Protein AF-A0ABD1P299-F1 (afdb_monomer_lite)

Foldseek 3Di:
DDDPDVPPPPALEWEDEACLLVLVVVLLVVVVVVVPDPDPDDDDRDPVNVCLQQVVDVNGHHHCVSGQKYWYWDDDPPDAIWIWIAGPVVRDIDIGGPPPPDCPPVNVCVSVPRD

Radius of gyration: 16.72 Å; chains: 1; bounding box: 38×25×59 Å

Structure (mmCIF, N/CA/C/O backbone):
data_AF-A0ABD1P299-F1
#
_entry.id   AF-A0ABD1P299-F1
#
loop_
_atom_site.group_PDB
_atom_site.id
_atom_site.type_symbol
_atom_site.label_atom_id
_atom_site.label_alt_id
_atom_site.label_comp_id
_atom_site.label_asym_id
_atom_site.label_entity_id
_atom_site.label_seq_id
_atom_site.pdbx_PDB_ins_code
_atom_site.Cartn_x
_atom_site.Cartn_y
_atom_site.Cartn_z
_atom_site.occupancy
_atom_site.B_iso_or_equiv
_atom_site.auth_seq_id
_atom_site.auth_comp_id
_atom_site.auth_asym_id
_atom_site.auth_atom_id
_atom_site.pdbx_PDB_model_num
ATOM 1 N N . MET A 1 1 ? -9.232 11.836 -31.087 1.00 39.44 1 MET A N 1
ATOM 2 C CA . MET A 1 1 ? -7.756 11.794 -31.160 1.00 39.44 1 MET A CA 1
ATOM 3 C C . MET A 1 1 ? -7.229 11.312 -29.812 1.00 39.44 1 MET A C 1
ATOM 5 O O . MET A 1 1 ? -7.010 12.120 -28.927 1.00 39.44 1 MET A O 1
ATOM 9 N N . ALA A 1 2 ? -7.115 10.000 -29.619 1.00 47.41 2 ALA A N 1
ATOM 10 C CA . ALA A 1 2 ? -6.472 9.396 -28.454 1.00 47.41 2 ALA A CA 1
ATOM 11 C C . ALA A 1 2 ? -6.130 7.955 -28.828 1.00 47.41 2 ALA A C 1
ATOM 13 O O . ALA A 1 2 ? -7.043 7.172 -29.034 1.00 47.41 2 ALA A O 1
ATOM 14 N N . LEU A 1 3 ? -4.843 7.664 -29.011 1.00 46.38 3 LEU A N 1
ATOM 15 C CA . LEU A 1 3 ? -4.216 6.335 -28.935 1.00 46.38 3 LEU A CA 1
ATOM 16 C C . LEU A 1 3 ? -2.708 6.550 -29.136 1.00 46.38 3 LEU A C 1
ATOM 18 O O . LEU A 1 3 ? -2.093 6.053 -30.071 1.00 46.38 3 LEU A O 1
ATOM 22 N N . LYS A 1 4 ? -2.105 7.400 -28.294 1.00 49.53 4 LYS A N 1
ATOM 23 C CA . LYS A 1 4 ? -0.659 7.658 -28.369 1.00 49.53 4 LYS A CA 1
ATOM 24 C C . LYS A 1 4 ? 0.157 6.525 -27.725 1.00 49.53 4 LYS A C 1
ATOM 26 O O . LYS A 1 4 ? 1.343 6.421 -27.997 1.00 49.53 4 LYS A O 1
ATOM 31 N N . PHE A 1 5 ? -0.487 5.654 -26.937 1.00 51.31 5 PHE A N 1
ATOM 32 C CA . PHE A 1 5 ? 0.137 4.523 -26.245 1.00 51.31 5 PHE A CA 1
ATOM 33 C C . PHE A 1 5 ? -0.880 3.371 -26.089 1.00 51.31 5 PHE A C 1
ATOM 35 O O . PHE A 1 5 ? -1.614 3.340 -25.109 1.00 51.31 5 PHE A O 1
ATOM 42 N N . PRO A 1 6 ? -0.980 2.425 -27.038 1.00 46.34 6 PRO A N 1
ATOM 43 C CA . PRO A 1 6 ? -1.897 1.279 -26.927 1.00 46.34 6 PRO A CA 1
ATOM 44 C C . PRO A 1 6 ? -1.509 0.301 -25.801 1.00 46.34 6 PRO A C 1
ATOM 46 O O . PRO A 1 6 ? -2.340 -0.481 -25.359 1.00 46.34 6 PRO A O 1
ATOM 49 N N . ASN A 1 7 ? -0.271 0.400 -25.302 1.00 48.66 7 ASN A N 1
ATOM 50 C CA . ASN A 1 7 ? 0.230 -0.293 -24.112 1.00 48.66 7 ASN A CA 1
ATOM 51 C C . ASN A 1 7 ? 0.189 0.593 -22.856 1.00 48.66 7 ASN A C 1
ATOM 53 O O . ASN A 1 7 ? 0.906 0.314 -21.894 1.00 48.66 7 ASN A O 1
ATOM 57 N N . LEU A 1 8 ? -0.576 1.696 -22.860 1.00 47.97 8 LEU A N 1
ATOM 58 C CA . LEU A 1 8 ? -0.887 2.393 -21.616 1.00 47.97 8 LEU A CA 1
ATOM 59 C C . LEU A 1 8 ? -1.655 1.376 -20.774 1.00 47.97 8 LEU A C 1
ATOM 61 O O . LEU A 1 8 ? -2.800 1.065 -21.092 1.00 47.97 8 LEU A O 1
ATOM 65 N N . PHE A 1 9 ? -0.950 0.771 -19.816 1.00 51.66 9 PHE A N 1
ATOM 66 C CA . PHE A 1 9 ? -1.438 -0.297 -18.958 1.00 51.66 9 PHE A CA 1
ATOM 67 C C . PHE A 1 9 ? -2.919 -0.056 -18.633 1.00 51.66 9 PHE A C 1
ATOM 69 O O . PHE A 1 9 ? -3.257 0.978 -18.051 1.00 51.66 9 PHE A O 1
ATOM 76 N N . GLN A 1 10 ? -3.799 -1.005 -18.969 1.00 50.94 10 GLN A N 1
ATOM 77 C CA . GLN A 1 10 ? -5.053 -1.130 -18.233 1.00 50.94 10 GLN A CA 1
ATOM 78 C C . GLN A 1 10 ? -4.650 -1.506 -16.811 1.00 50.94 10 GLN A C 1
ATOM 80 O O . GLN A 1 10 ? -4.411 -2.663 -16.479 1.00 50.94 10 GLN A O 1
ATOM 85 N N . GLN A 1 11 ? -4.419 -0.471 -16.019 1.00 61.00 11 GLN A N 1
ATOM 86 C CA . GLN A 1 11 ? -3.958 -0.575 -14.662 1.00 61.00 11 GLN A CA 1
ATOM 87 C C . GLN A 1 11 ? -5.166 -0.971 -13.827 1.00 61.00 11 GLN A C 1
ATOM 89 O O . GLN A 1 11 ? -5.927 -0.124 -13.364 1.00 61.00 11 GLN A O 1
ATOM 94 N N . ASP A 1 12 ? -5.356 -2.281 -13.667 1.00 72.69 12 ASP A N 1
ATOM 95 C CA . ASP A 1 12 ? -6.131 -2.843 -12.560 1.00 72.69 12 ASP A CA 1
ATOM 96 C C . ASP A 1 12 ? -5.379 -2.596 -11.241 1.00 72.69 12 ASP A C 1
ATOM 98 O O . ASP A 1 12 ? -4.916 -3.505 -10.548 1.00 72.69 12 ASP A O 1
ATOM 102 N N . CYS A 1 13 ? -5.128 -1.318 -10.966 1.00 73.81 13 CYS A N 1
ATOM 103 C CA . CYS A 1 13 ? -4.430 -0.877 -9.788 1.00 73.81 13 CYS A CA 1
ATOM 104 C C . CYS A 1 13 ? -4.779 0.554 -9.390 1.00 73.81 13 CYS A C 1
ATOM 106 O O . CYS A 1 13 ? -4.985 1.423 -10.240 1.00 73.81 13 CYS A O 1
ATOM 108 N N . SER A 1 14 ? -4.742 0.810 -8.084 1.00 80.50 14 SER A N 1
ATOM 109 C CA . SER A 1 14 ? -4.725 2.167 -7.533 1.00 80.50 14 SER A CA 1
ATOM 110 C C . SER A 1 14 ? -3.276 2.665 -7.476 1.00 80.50 14 SER A C 1
ATOM 112 O O . SER A 1 14 ? -2.387 1.932 -7.031 1.00 80.50 14 SER A O 1
ATOM 114 N N . ILE A 1 15 ? -3.024 3.890 -7.948 1.00 78.00 15 ILE A N 1
ATOM 115 C CA . ILE A 1 15 ? -1.739 4.572 -7.751 1.00 78.00 15 ILE A CA 1
ATOM 116 C C . ILE A 1 15 ? -1.866 5.414 -6.485 1.00 78.00 15 ILE A C 1
ATOM 118 O O . ILE A 1 15 ? -2.753 6.255 -6.367 1.00 78.00 15 ILE A O 1
ATOM 122 N N . LEU A 1 16 ? -0.966 5.175 -5.547 1.00 82.75 16 LEU A N 1
ATOM 123 C CA . LEU A 1 16 ? -0.857 5.886 -4.284 1.00 82.75 16 LEU A CA 1
ATOM 124 C C . LEU A 1 16 ?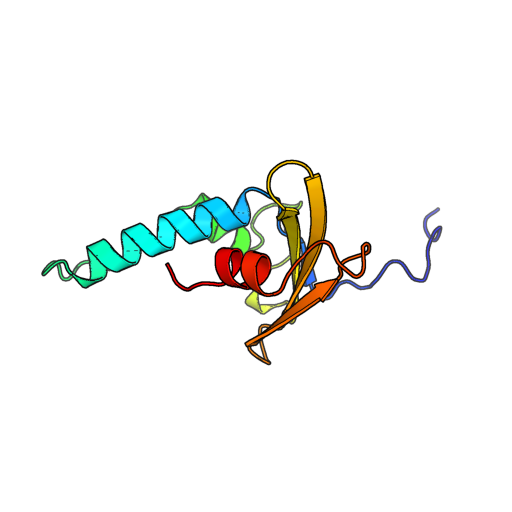 0.158 7.020 -4.437 1.00 82.75 16 LEU A C 1
ATOM 126 O O . LEU A 1 16 ? 1.049 6.956 -5.285 1.00 82.75 16 LEU A O 1
ATOM 130 N N . ASP A 1 17 ? 0.040 8.060 -3.620 1.00 82.19 17 ASP A N 1
ATOM 131 C CA . ASP A 1 17 ? 1.029 9.133 -3.573 1.00 82.19 17 ASP A CA 1
ATOM 132 C C . ASP A 1 17 ? 2.079 8.890 -2.471 1.00 82.19 17 ASP A C 1
ATOM 134 O O . ASP A 1 17 ? 2.062 7.880 -1.760 1.00 82.19 17 ASP A O 1
ATOM 138 N N . CYS A 1 18 ? 3.021 9.822 -2.323 1.00 77.44 18 CYS A N 1
ATOM 139 C CA . CYS A 1 18 ? 4.069 9.733 -1.306 1.00 77.44 18 CYS A CA 1
ATOM 140 C C . CYS A 1 18 ? 3.577 10.007 0.130 1.00 77.44 18 CYS A C 1
ATOM 142 O O . CYS A 1 18 ? 4.309 9.723 1.080 1.00 77.44 18 CYS A O 1
ATOM 144 N N . TYR A 1 19 ? 2.358 10.526 0.312 1.00 80.56 19 TYR A N 1
ATOM 145 C CA . TYR A 1 19 ? 1.765 10.790 1.626 1.00 80.56 19 TYR A CA 1
ATOM 146 C C . TYR A 1 19 ? 1.051 9.567 2.193 1.00 80.56 19 TYR A C 1
ATOM 148 O O . TYR A 1 19 ? 0.946 9.431 3.413 1.00 80.56 19 TYR A O 1
ATOM 156 N N . PHE A 1 20 ? 0.590 8.657 1.332 1.00 81.00 20 PHE A N 1
ATOM 157 C CA . PHE A 1 20 ? -0.122 7.451 1.739 1.00 81.00 20 PHE A CA 1
ATOM 158 C C . PHE A 1 20 ? 0.584 6.690 2.875 1.00 81.00 20 PHE A C 1
ATOM 160 O O . PHE A 1 20 ? -0.036 6.370 3.892 1.00 81.00 20 PHE A O 1
ATOM 167 N N . TYR A 1 21 ? 1.894 6.462 2.748 1.00 78.81 21 TYR A N 1
ATOM 168 C CA . TYR A 1 21 ? 2.659 5.735 3.762 1.00 78.81 21 TYR A CA 1
ATOM 169 C C . TYR A 1 21 ? 2.642 6.440 5.126 1.00 78.81 21 TYR A C 1
ATOM 171 O O . TYR A 1 21 ? 2.455 5.789 6.150 1.00 78.81 21 TYR A O 1
ATOM 179 N N . GLN A 1 22 ? 2.735 7.772 5.154 1.00 80.50 22 GLN A N 1
ATOM 180 C CA . GLN A 1 22 ? 2.675 8.548 6.398 1.00 80.50 22 GLN A CA 1
ATOM 181 C C . GLN A 1 22 ? 1.316 8.394 7.096 1.00 80.50 22 GLN A C 1
ATOM 183 O O . GLN A 1 22 ? 1.257 8.260 8.320 1.00 80.50 22 GLN A O 1
ATOM 188 N N . PHE A 1 23 ? 0.220 8.347 6.329 1.00 84.75 23 PHE A N 1
ATOM 189 C CA . PHE A 1 23 ? -1.110 8.096 6.888 1.00 84.75 23 PHE A CA 1
ATOM 190 C C . PHE A 1 23 ? -1.240 6.686 7.468 1.00 84.75 23 PHE A C 1
ATOM 192 O O . PHE A 1 23 ? -1.829 6.531 8.538 1.00 84.75 23 PHE A O 1
ATOM 199 N N . VAL A 1 24 ? -0.669 5.674 6.807 1.00 84.38 24 VAL A N 1
ATOM 200 C CA . VAL A 1 24 ? -0.640 4.297 7.327 1.00 84.38 24 VAL A CA 1
ATOM 201 C C . VAL A 1 24 ? 0.158 4.221 8.626 1.00 84.38 24 VAL A C 1
ATOM 203 O O . VAL A 1 24 ? -0.318 3.626 9.591 1.00 84.38 24 VAL A O 1
ATOM 206 N N . GLN A 1 25 ? 1.330 4.859 8.687 1.00 83.50 25 GLN A N 1
ATOM 207 C CA . GLN A 1 25 ? 2.157 4.870 9.895 1.00 83.50 25 GLN A CA 1
ATOM 208 C C . GLN A 1 25 ? 1.433 5.525 11.081 1.00 83.50 25 GLN A C 1
ATOM 210 O O . GLN A 1 25 ? 1.414 4.962 12.176 1.00 83.50 25 GLN A O 1
ATOM 215 N N . SER A 1 26 ? 0.787 6.675 10.855 1.00 86.44 26 SER A N 1
ATOM 216 C CA . SER A 1 26 ? -0.009 7.356 11.885 1.00 86.44 26 SER A CA 1
ATOM 217 C C . SER A 1 26 ? -1.165 6.477 12.366 1.00 86.44 26 SER A C 1
ATOM 219 O O . SER A 1 26 ? -1.324 6.266 13.568 1.00 86.44 26 SER A O 1
ATOM 221 N N . ALA A 1 27 ? -1.935 5.907 11.432 1.00 88.31 27 ALA A N 1
ATOM 222 C CA . ALA A 1 27 ? -3.069 5.047 11.759 1.00 88.31 27 ALA A CA 1
ATOM 223 C C . ALA A 1 27 ? -2.640 3.796 12.538 1.00 88.31 27 ALA A C 1
ATOM 225 O O . ALA A 1 27 ? -3.345 3.367 13.446 1.00 88.31 27 ALA A O 1
ATOM 226 N N . HIS A 1 28 ? -1.477 3.222 12.222 1.00 87.00 28 HIS A N 1
ATOM 227 C CA . HIS A 1 28 ? -0.946 2.073 12.943 1.00 87.00 28 HIS A CA 1
ATOM 228 C C . HIS A 1 28 ? -0.603 2.402 14.402 1.00 87.00 28 HIS A C 1
ATOM 230 O O . HIS A 1 28 ? -0.995 1.662 15.304 1.00 87.00 28 HIS A O 1
ATOM 236 N N . GLY A 1 29 ? 0.076 3.526 14.653 1.00 86.38 29 GLY A N 1
ATOM 237 C CA . GLY A 1 29 ? 0.369 3.972 16.020 1.00 86.38 29 GLY A CA 1
ATOM 238 C C . GLY A 1 29 ? -0.907 4.225 16.830 1.00 86.38 29 GLY A C 1
ATOM 239 O O . GLY A 1 29 ? -1.030 3.785 17.973 1.00 86.38 29 GLY A O 1
ATOM 240 N N . GLU A 1 30 ? -1.905 4.861 16.214 1.00 89.00 30 GLU A N 1
ATOM 241 C CA . GLU A 1 30 ? -3.217 5.080 16.829 1.00 89.00 30 GLU A CA 1
ATOM 242 C C . GLU A 1 30 ? -3.955 3.761 17.122 1.00 89.00 30 GLU A C 1
ATOM 244 O O . GLU A 1 30 ? -4.547 3.615 18.194 1.00 89.00 30 GLU A O 1
ATOM 249 N N . LEU A 1 31 ? -3.884 2.780 16.213 1.00 88.06 31 LEU A N 1
ATOM 250 C CA . LEU A 1 31 ? -4.449 1.441 16.401 1.00 88.06 31 LEU A CA 1
ATOM 251 C C . LEU A 1 31 ? -3.795 0.699 17.569 1.00 88.06 31 LEU A C 1
ATOM 253 O O . LEU A 1 31 ? -4.505 0.087 18.365 1.00 88.06 31 LEU A O 1
ATOM 257 N N . GLN A 1 32 ? -2.467 0.764 17.705 1.00 88.00 32 GLN A N 1
ATOM 258 C CA . GLN A 1 32 ? -1.752 0.148 18.828 1.00 88.00 32 GLN A CA 1
ATOM 259 C C . GLN A 1 32 ? -2.189 0.749 20.170 1.00 88.00 32 GLN A C 1
ATOM 261 O O . GLN A 1 32 ? -2.502 0.010 21.105 1.00 88.00 32 GLN A O 1
ATOM 266 N N . ILE A 1 33 ? -2.276 2.081 20.254 1.00 88.31 33 ILE A N 1
ATOM 267 C CA . ILE A 1 33 ? -2.760 2.787 21.453 1.00 88.31 33 ILE A CA 1
ATOM 268 C C . ILE A 1 33 ? -4.206 2.387 21.758 1.00 88.31 33 ILE A C 1
ATOM 270 O O . ILE A 1 33 ? -4.562 2.117 22.907 1.00 88.31 33 ILE A O 1
ATOM 274 N N . HIS A 1 34 ? -5.050 2.331 20.728 1.00 88.12 34 HIS A N 1
ATOM 275 C CA . HIS A 1 34 ? -6.449 1.961 20.870 1.00 88.12 34 HIS A CA 1
ATOM 276 C C . HIS A 1 34 ? -6.621 0.521 21.369 1.00 88.12 34 HIS A C 1
ATOM 278 O O . HIS A 1 34 ? -7.402 0.298 22.294 1.00 88.12 34 HIS A O 1
ATOM 284 N N . ALA A 1 35 ? -5.854 -0.425 20.818 1.00 86.12 35 ALA A N 1
ATOM 285 C CA . ALA A 1 35 ? -5.864 -1.835 21.205 1.00 86.12 35 ALA A CA 1
ATOM 286 C C . ALA A 1 35 ? -5.432 -2.062 22.664 1.00 86.12 35 ALA A C 1
ATOM 288 O O . ALA A 1 35 ? -5.887 -3.007 23.303 1.00 86.12 35 ALA A O 1
ATOM 289 N N . GLN A 1 36 ? -4.579 -1.188 23.202 1.00 86.06 36 GLN A N 1
ATOM 290 C CA . GLN A 1 36 ? -4.169 -1.206 24.611 1.00 86.06 36 GLN A CA 1
ATOM 291 C C . GLN A 1 36 ? -5.168 -0.494 25.536 1.00 86.06 36 GLN A C 1
ATOM 293 O O . GLN A 1 36 ? -5.093 -0.629 26.758 1.00 86.06 36 GLN A O 1
ATOM 298 N N . SER A 1 37 ? -6.108 0.275 24.982 1.00 83.44 37 SER A N 1
ATOM 299 C CA . SER A 1 37 ? -7.118 0.971 25.767 1.00 83.44 37 SER A CA 1
ATOM 300 C C . SER A 1 37 ? -8.253 0.023 26.167 1.00 83.44 37 SER A C 1
ATOM 302 O O . SER A 1 37 ? -8.749 -0.766 25.372 1.00 83.44 37 SER A O 1
ATOM 304 N N . SER A 1 38 ? -8.750 0.143 27.396 1.00 73.19 38 SER A N 1
ATOM 305 C CA . SER A 1 38 ? -9.931 -0.587 27.887 1.00 73.19 38 SER A CA 1
ATOM 306 C C . SER A 1 38 ? -11.262 -0.003 27.377 1.00 73.19 38 SER A C 1
ATOM 308 O O . SER A 1 38 ? -12.341 -0.364 27.855 1.00 73.19 38 SER A O 1
ATOM 310 N N . ARG A 1 39 ? -11.211 0.921 26.406 1.00 72.44 39 ARG A N 1
ATOM 311 C CA . ARG A 1 39 ? -12.396 1.549 25.814 1.00 72.44 39 ARG A CA 1
ATOM 312 C C . ARG A 1 39 ? -13.020 0.593 24.797 1.00 72.44 39 ARG A C 1
ATOM 314 O O . ARG A 1 39 ? -12.375 0.198 23.842 1.00 72.44 39 ARG A O 1
ATOM 321 N N . LYS A 1 40 ? -14.313 0.295 24.952 1.00 75.62 40 LYS A N 1
ATOM 322 C CA . LYS A 1 40 ? -15.103 -0.528 24.008 1.00 75.62 40 LYS A CA 1
ATOM 323 C C . LYS A 1 40 ? -15.521 0.206 22.723 1.00 75.62 40 LYS A C 1
ATOM 325 O O . LYS A 1 40 ? -16.409 -0.258 22.017 1.00 75.62 40 LYS A O 1
ATOM 330 N N . GLN A 1 41 ? -14.988 1.398 22.477 1.00 82.62 41 GLN A N 1
ATOM 331 C CA . GLN A 1 41 ? -15.369 2.178 21.304 1.00 82.62 41 GLN A CA 1
ATOM 332 C C . GLN A 1 41 ? -14.664 1.611 20.074 1.00 82.62 41 GLN A C 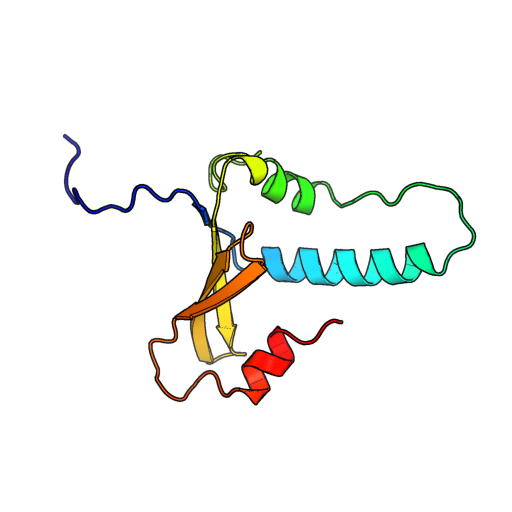1
ATOM 334 O O . GLN A 1 41 ? -13.519 1.208 20.185 1.00 82.62 41 GLN A O 1
ATOM 339 N N . GLU A 1 42 ? -15.317 1.598 18.915 1.00 85.62 42 GLU A N 1
ATOM 340 C CA . GLU A 1 42 ? -14.654 1.225 17.664 1.00 85.62 42 GLU A CA 1
ATOM 341 C C . GLU A 1 42 ? -13.583 2.249 17.272 1.00 85.62 42 GLU A C 1
ATOM 343 O O . GLU A 1 42 ? -13.779 3.465 17.403 1.00 85.62 42 GLU A O 1
ATOM 348 N N . PHE A 1 43 ? -12.465 1.755 16.742 1.00 86.00 43 PHE A N 1
ATOM 349 C CA . PHE A 1 43 ? -11.445 2.599 16.139 1.00 86.00 43 PHE A CA 1
ATOM 350 C C . PHE A 1 43 ? -11.979 3.263 14.866 1.00 86.00 43 PHE A C 1
ATOM 352 O O . PHE A 1 43 ? -12.564 2.603 14.007 1.00 86.00 43 PHE A O 1
ATOM 359 N N . LYS A 1 44 ? -11.747 4.570 14.716 1.00 88.75 44 LYS A N 1
ATOM 360 C CA . LYS A 1 44 ? -12.153 5.327 13.527 1.00 88.75 44 LYS A CA 1
ATOM 361 C C . LYS A 1 44 ? -10.928 5.811 12.771 1.00 88.75 44 LYS A C 1
ATOM 363 O O . LYS A 1 44 ? -10.190 6.652 13.273 1.00 88.75 44 LYS A O 1
ATOM 368 N N . PHE A 1 45 ? -10.766 5.330 11.543 1.00 88.31 45 PHE A N 1
ATOM 369 C CA . PHE A 1 45 ? -9.727 5.809 10.637 1.00 88.31 45 PHE A CA 1
ATOM 370 C C . PHE A 1 45 ? -9.969 7.258 10.201 1.00 88.31 45 PHE A C 1
ATOM 372 O O . PHE A 1 45 ? -11.108 7.731 10.122 1.00 88.31 45 PHE A O 1
ATOM 379 N N . SER A 1 46 ? -8.883 7.962 9.876 1.00 89.00 46 SER A N 1
ATOM 380 C CA . SER A 1 46 ? -8.965 9.319 9.341 1.00 89.00 46 SER A CA 1
ATOM 381 C C . SER A 1 46 ? -9.693 9.335 7.992 1.00 89.00 46 SER A C 1
ATOM 383 O O . SER A 1 46 ? -9.540 8.438 7.161 1.00 89.00 46 SER A O 1
ATOM 385 N N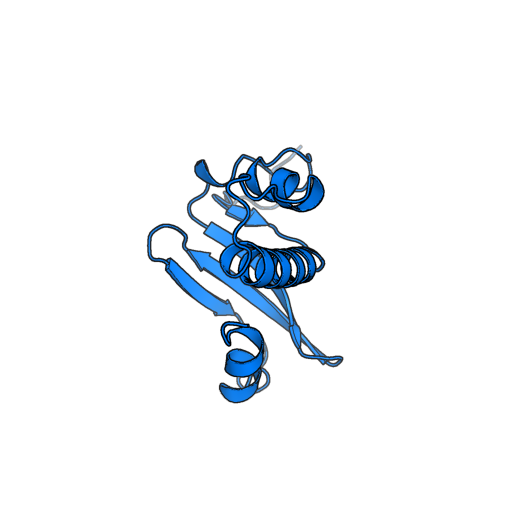 . LYS A 1 47 ? -10.460 10.403 7.735 1.00 88.56 47 LYS A N 1
ATOM 386 C CA . LYS A 1 47 ? -11.146 10.589 6.443 1.00 88.56 47 LYS A CA 1
ATOM 387 C C . LYS A 1 47 ? -10.170 10.582 5.267 1.00 88.56 47 LYS A C 1
ATOM 389 O O . LYS A 1 47 ? -10.535 10.141 4.186 1.00 88.56 47 LYS A O 1
ATOM 394 N N . SER A 1 48 ? -8.951 11.080 5.473 1.00 85.94 48 SER A N 1
ATOM 395 C CA . SER A 1 48 ? -7.912 11.087 4.444 1.00 85.94 48 SER A CA 1
ATOM 396 C C . SER A 1 48 ? -7.535 9.670 4.038 1.00 85.94 48 SER A C 1
ATOM 398 O O . SER A 1 48 ? -7.556 9.377 2.852 1.00 85.94 48 SER A O 1
ATOM 400 N N . LEU A 1 49 ? -7.283 8.776 5.001 1.00 85.81 49 LEU A N 1
ATOM 401 C CA . LEU A 1 49 ? -6.955 7.381 4.709 1.00 85.81 49 LEU A CA 1
ATOM 402 C C . LEU A 1 49 ? -8.133 6.643 4.056 1.00 85.81 49 LEU A C 1
ATOM 404 O O . LEU A 1 49 ? -7.936 5.910 3.092 1.00 85.81 49 LEU A O 1
ATOM 408 N N . LEU A 1 50 ? -9.363 6.887 4.522 1.00 88.12 50 LEU A N 1
ATOM 409 C CA . LEU A 1 50 ? -10.565 6.283 3.932 1.00 88.12 50 LEU A CA 1
ATOM 410 C C . LEU A 1 50 ? -10.762 6.678 2.463 1.00 88.12 50 LEU A C 1
ATOM 412 O O . LEU A 1 50 ? -11.125 5.828 1.658 1.00 88.12 50 LEU A O 1
ATOM 416 N N . LYS A 1 51 ? -10.446 7.924 2.081 1.00 86.50 51 LYS A N 1
ATOM 417 C CA . LYS A 1 51 ? -10.530 8.362 0.678 1.00 86.50 51 LYS A CA 1
ATOM 418 C C . LYS A 1 51 ? -9.638 7.552 -0.262 1.00 86.50 51 LYS A C 1
ATOM 420 O O . LYS A 1 51 ? -10.055 7.328 -1.395 1.00 86.50 51 LYS A O 1
ATOM 425 N N . TYR A 1 52 ? -8.462 7.105 0.196 1.00 84.31 52 TYR A N 1
ATOM 426 C CA . TYR A 1 52 ? -7.620 6.191 -0.584 1.00 84.31 52 TYR A CA 1
ATOM 427 C C . TYR A 1 52 ? -8.346 4.871 -0.818 1.00 84.31 52 TYR A C 1
ATOM 429 O O . TYR A 1 52 ? -8.523 4.467 -1.961 1.00 84.31 52 TYR A O 1
ATOM 437 N N . VAL A 1 53 ? -8.822 4.248 0.263 1.00 83.50 53 VAL A N 1
ATOM 438 C CA . VAL A 1 53 ? -9.467 2.927 0.230 1.00 83.50 53 VAL A CA 1
ATOM 439 C C . VAL A 1 53 ? -10.736 2.925 -0.620 1.00 83.50 53 VAL A C 1
ATOM 441 O O . VAL A 1 53 ? -11.000 1.980 -1.362 1.00 83.50 53 VAL A O 1
ATOM 444 N N . GLU A 1 54 ? -11.526 3.987 -0.523 1.00 86.31 54 GLU A N 1
ATOM 445 C CA . GLU A 1 54 ? -12.790 4.133 -1.241 1.00 86.31 54 GLU A CA 1
ATOM 446 C C . GLU A 1 54 ? -12.617 4.615 -2.688 1.00 86.31 54 GLU A C 1
ATOM 448 O O . GLU A 1 54 ? -13.586 4.596 -3.443 1.00 86.31 54 GLU A O 1
ATOM 453 N N . GLY A 1 55 ? -11.421 5.051 -3.100 1.00 77.88 55 GLY A N 1
ATOM 454 C CA . GLY A 1 55 ? -11.229 5.683 -4.411 1.00 77.88 55 GLY A CA 1
ATOM 455 C C . GLY A 1 55 ? -12.009 6.997 -4.555 1.00 77.88 55 GLY A C 1
ATOM 456 O O . GLY A 1 55 ? -12.411 7.393 -5.643 1.00 77.88 55 GLY A O 1
ATOM 457 N N . SER A 1 56 ? -12.265 7.692 -3.445 1.00 75.12 56 SER A N 1
ATOM 458 C CA . SER A 1 56 ? -13.167 8.856 -3.389 1.00 75.12 56 SER A CA 1
ATOM 459 C C . SER A 1 56 ? -12.564 10.147 -3.973 1.00 75.12 56 SER A C 1
ATOM 461 O O . SER A 1 56 ? -13.166 11.217 -3.875 1.00 75.12 56 SER A O 1
ATOM 463 N N . THR A 1 57 ? -11.374 10.084 -4.570 1.00 64.81 57 THR A N 1
ATOM 464 C CA . THR A 1 57 ? -10.714 11.208 -5.254 1.00 64.81 57 THR A CA 1
ATOM 465 C C . THR A 1 57 ? -10.414 10.824 -6.701 1.00 64.81 57 THR A C 1
ATOM 467 O O . THR A 1 57 ? -9.877 9.738 -6.917 1.00 64.81 57 THR A O 1
ATOM 470 N N . PRO A 1 58 ? -10.688 11.704 -7.689 1.00 54.00 58 PRO A N 1
ATOM 471 C CA . PRO A 1 58 ? -10.541 11.385 -9.116 1.00 54.00 58 PRO A CA 1
ATOM 472 C C . PRO A 1 58 ? -9.154 10.859 -9.507 1.00 54.00 58 PRO A C 1
ATOM 474 O O . PRO A 1 58 ? -9.027 10.067 -10.435 1.00 54.00 58 PRO A O 1
ATOM 477 N N . GLU A 1 59 ? -8.125 11.296 -8.782 1.00 61.94 59 GLU A N 1
ATOM 478 C CA . GLU A 1 59 ? -6.720 10.929 -8.974 1.00 61.94 59 GLU A CA 1
ATOM 479 C C . GLU A 1 59 ? -6.374 9.525 -8.443 1.00 61.94 59 GLU A C 1
ATOM 481 O O . GLU A 1 59 ? -5.426 8.915 -8.926 1.00 61.94 59 GLU A O 1
ATOM 486 N N . LEU A 1 60 ? -7.144 8.995 -7.481 1.00 61.62 60 LEU A N 1
ATOM 487 C CA . LEU A 1 60 ? -6.863 7.721 -6.792 1.00 61.62 60 LEU A CA 1
ATOM 488 C C . LEU A 1 60 ? -7.627 6.520 -7.377 1.00 61.62 60 LEU A C 1
ATOM 490 O O . LEU A 1 60 ? -7.374 5.373 -6.995 1.00 61.62 60 LEU A O 1
ATOM 494 N N . GLY A 1 61 ? -8.521 6.772 -8.336 1.00 67.12 61 GLY A N 1
ATOM 495 C CA . GLY A 1 61 ? -9.209 5.741 -9.109 1.00 67.12 61 GLY A CA 1
ATOM 496 C C . GLY A 1 61 ? -10.454 5.176 -8.424 1.00 67.12 61 GLY A C 1
ATOM 497 O O . GLY A 1 61 ? -11.248 5.911 -7.852 1.00 67.12 61 GLY A O 1
ATOM 498 N N . LYS A 1 62 ? -10.675 3.868 -8.570 1.00 73.50 62 LYS A N 1
ATOM 499 C CA . LYS A 1 62 ? -11.813 3.120 -8.006 1.00 73.50 62 LYS A CA 1
ATOM 500 C C . LYS A 1 62 ? -11.554 2.689 -6.551 1.00 73.50 62 LYS A C 1
ATOM 502 O O . LYS A 1 62 ? -10.410 2.740 -6.096 1.00 73.50 62 LYS A O 1
ATOM 507 N N . PRO A 1 63 ? -12.585 2.218 -5.824 1.00 81.75 63 PRO A N 1
ATOM 508 C CA . PRO A 1 63 ? -12.391 1.541 -4.549 1.00 81.75 63 PRO A CA 1
ATOM 509 C C . PRO A 1 63 ? -11.350 0.422 -4.640 1.00 81.75 63 PRO A C 1
ATOM 511 O O . PRO A 1 63 ? -11.339 -0.355 -5.591 1.00 81.75 63 PRO A O 1
ATOM 514 N N . TRP A 1 64 ? -10.519 0.276 -3.613 1.00 83.19 64 TRP A N 1
ATOM 515 C CA . TRP A 1 64 ? -9.469 -0.746 -3.569 1.00 83.19 64 TRP A CA 1
ATOM 516 C C . TRP A 1 64 ? -9.983 -2.178 -3.672 1.00 83.19 64 TRP A C 1
ATOM 518 O O . TRP A 1 64 ? -9.285 -3.036 -4.192 1.00 83.19 64 TRP A O 1
ATOM 528 N N . ARG A 1 65 ? -11.213 -2.437 -3.213 1.00 82.31 65 ARG A N 1
ATOM 529 C CA . ARG A 1 65 ? -11.874 -3.743 -3.378 1.00 82.31 65 ARG A CA 1
ATOM 530 C C . ARG A 1 65 ? -12.049 -4.151 -4.848 1.00 82.31 65 ARG A C 1
ATOM 532 O O . ARG A 1 65 ? -12.288 -5.320 -5.117 1.00 82.31 65 ARG A O 1
ATOM 539 N N . ASP A 1 66 ? -11.977 -3.182 -5.760 1.00 83.56 66 ASP A N 1
ATOM 540 C CA . ASP A 1 66 ? -12.138 -3.373 -7.197 1.00 83.56 66 ASP A CA 1
ATOM 541 C C . ASP A 1 66 ? -10.774 -3.448 -7.915 1.00 83.56 66 ASP A C 1
ATOM 543 O O . ASP A 1 66 ? -10.755 -3.495 -9.142 1.00 83.56 66 ASP A O 1
ATOM 547 N N . TYR A 1 67 ? -9.657 -3.437 -7.170 1.00 82.56 67 TYR A N 1
ATOM 548 C CA . TYR A 1 67 ? -8.295 -3.545 -7.690 1.00 82.56 67 TYR A CA 1
ATOM 549 C C . TYR A 1 67 ? -7.566 -4.750 -7.104 1.00 82.56 67 TYR A C 1
ATOM 551 O O . TYR A 1 67 ? -7.546 -4.948 -5.890 1.00 82.56 67 TYR A O 1
ATOM 559 N N . ARG A 1 68 ? -6.855 -5.499 -7.951 1.00 85.69 68 ARG A N 1
ATOM 560 C CA . ARG A 1 68 ? -5.922 -6.527 -7.470 1.00 85.69 68 ARG A CA 1
ATOM 561 C C . ARG A 1 68 ? -4.634 -5.931 -6.902 1.00 85.69 68 ARG A C 1
ATOM 563 O O . ARG A 1 68 ? -4.057 -6.464 -5.950 1.00 85.69 68 ARG A O 1
ATOM 570 N N . TYR A 1 69 ? -4.159 -4.841 -7.503 1.00 85.75 69 TYR A N 1
ATOM 571 C CA . TYR A 1 69 ? -2.846 -4.280 -7.206 1.00 85.75 69 TYR A CA 1
ATOM 572 C C . TYR A 1 69 ? -2.908 -2.846 -6.677 1.00 85.75 69 TYR A C 1
ATOM 574 O O . TYR A 1 69 ? -3.793 -2.065 -7.017 1.00 85.75 69 TYR A O 1
ATOM 582 N N . MET A 1 70 ? -1.891 -2.452 -5.917 1.00 85.06 70 MET A N 1
ATOM 583 C CA . MET A 1 70 ? -1.596 -1.044 -5.638 1.00 85.06 70 MET A CA 1
ATOM 584 C C . MET A 1 70 ? -0.177 -0.726 -6.049 1.00 85.06 70 MET A C 1
ATOM 586 O O . MET A 1 70 ? 0.718 -1.542 -5.842 1.00 85.06 70 MET A O 1
ATOM 590 N N . TYR A 1 71 ? 0.037 0.469 -6.579 1.00 85.19 71 TYR A N 1
ATOM 591 C CA . TYR A 1 71 ? 1.372 0.989 -6.819 1.00 85.19 71 TYR A CA 1
ATOM 592 C C . TYR A 1 71 ? 1.645 2.156 -5.887 1.00 85.19 71 TYR A C 1
ATOM 594 O O . TYR A 1 71 ? 0.882 3.115 -5.865 1.00 85.19 71 TYR A O 1
ATOM 602 N N . ALA A 1 72 ? 2.744 2.086 -5.144 1.00 82.38 72 ALA A N 1
ATOM 603 C CA . ALA A 1 72 ? 3.216 3.163 -4.290 1.00 82.38 72 ALA A CA 1
ATOM 604 C C . ALA A 1 72 ? 4.606 3.625 -4.756 1.00 82.38 72 ALA A C 1
ATOM 606 O O . ALA A 1 72 ? 5.520 2.799 -4.860 1.00 82.38 72 ALA A O 1
ATOM 607 N N . PRO A 1 73 ? 4.799 4.923 -5.041 1.00 83.06 73 PRO A N 1
ATOM 608 C CA . PRO A 1 73 ? 6.124 5.489 -5.207 1.00 83.06 73 PRO A CA 1
ATOM 609 C C . PRO A 1 73 ? 6.777 5.627 -3.830 1.00 83.06 73 PRO A C 1
ATOM 611 O O . PRO A 1 73 ? 6.226 6.247 -2.919 1.00 83.06 73 PRO A O 1
ATOM 614 N N . CYS A 1 74 ? 7.974 5.074 -3.676 1.00 78.75 74 CYS A N 1
ATOM 615 C CA . CYS A 1 74 ? 8.745 5.170 -2.444 1.00 78.75 74 CYS A CA 1
ATOM 616 C C . CYS A 1 74 ? 10.080 5.855 -2.718 1.00 78.75 74 CYS A C 1
ATOM 618 O O . CYS A 1 74 ? 10.720 5.610 -3.738 1.00 78.75 74 CYS A O 1
ATOM 620 N N . CYS A 1 75 ? 10.501 6.717 -1.796 1.00 78.75 75 CYS A N 1
ATOM 621 C CA . CYS A 1 75 ? 11.779 7.411 -1.872 1.00 78.75 75 CYS A CA 1
ATOM 622 C C . CYS A 1 75 ? 12.670 6.933 -0.731 1.00 78.75 75 CYS A C 1
ATOM 624 O O . CYS A 1 75 ? 12.339 7.137 0.439 1.00 78.75 75 CYS A O 1
ATOM 626 N N . ALA A 1 76 ? 13.799 6.309 -1.063 1.00 73.12 76 ALA A N 1
ATOM 627 C CA . ALA A 1 76 ? 14.878 6.112 -0.109 1.00 73.12 76 ALA A CA 1
ATOM 628 C C . ALA A 1 76 ? 15.367 7.490 0.354 1.00 73.12 76 ALA A C 1
ATOM 630 O O . ALA A 1 76 ? 15.510 8.401 -0.466 1.00 73.12 76 ALA A O 1
ATOM 631 N N . ILE A 1 77 ? 15.595 7.641 1.661 1.00 70.06 77 ILE A N 1
ATOM 632 C CA . ILE A 1 77 ? 15.850 8.927 2.323 1.00 70.06 77 ILE A CA 1
ATOM 633 C C . ILE A 1 77 ? 16.869 9.760 1.524 1.00 70.06 77 ILE A C 1
ATOM 635 O O . ILE A 1 77 ? 18.057 9.455 1.492 1.00 70.06 77 ILE A O 1
ATOM 639 N N . GLY A 1 78 ? 16.371 10.815 0.870 1.00 66.19 78 GLY A N 1
ATOM 640 C CA . GLY A 1 78 ? 17.167 11.848 0.205 1.00 66.19 78 GLY A CA 1
ATOM 641 C C . GLY A 1 78 ? 17.867 11.467 -1.104 1.00 66.19 78 GLY A C 1
ATOM 642 O O . GLY A 1 78 ? 18.699 12.253 -1.547 1.00 66.19 78 GLY A O 1
ATOM 643 N N . SER A 1 79 ? 17.581 10.313 -1.719 1.00 73.00 79 SER A N 1
ATOM 644 C CA . SER A 1 79 ? 18.435 9.825 -2.816 1.00 73.00 79 SER A CA 1
ATOM 645 C C . SER A 1 79 ? 17.688 9.256 -4.017 1.00 73.00 79 SER A C 1
ATOM 647 O O . SER A 1 79 ? 17.923 9.687 -5.146 1.00 73.00 79 SER A O 1
ATOM 649 N N . HIS A 1 80 ? 16.792 8.289 -3.803 1.00 82.88 80 HIS A N 1
ATOM 650 C CA . HIS A 1 80 ? 16.405 7.396 -4.892 1.00 82.88 80 HIS A CA 1
ATOM 651 C C . HIS A 1 80 ? 14.948 6.953 -4.826 1.00 82.88 80 HIS A C 1
ATOM 653 O O . HIS A 1 80 ? 14.478 6.484 -3.789 1.00 82.88 80 HIS A O 1
ATOM 659 N N . TRP A 1 81 ? 14.250 7.069 -5.955 1.00 84.19 81 TRP A N 1
ATOM 660 C CA . TRP A 1 81 ? 12.875 6.605 -6.097 1.00 84.19 81 TRP A CA 1
ATOM 661 C C . TRP A 1 81 ? 12.835 5.176 -6.622 1.00 84.19 81 TRP A C 1
ATOM 663 O O . TRP A 1 81 ? 13.432 4.852 -7.648 1.00 84.19 81 TRP A O 1
ATOM 673 N N . PHE A 1 82 ? 12.045 4.348 -5.956 1.00 82.50 82 PHE A N 1
ATOM 674 C CA . PHE A 1 82 ? 11.717 2.999 -6.386 1.00 82.50 82 PHE A CA 1
ATOM 675 C C . PHE A 1 82 ? 10.200 2.811 -6.367 1.00 82.50 82 PHE A C 1
ATOM 677 O O . PHE A 1 82 ? 9.474 3.483 -5.630 1.00 82.50 82 PHE A O 1
ATOM 684 N N . ALA A 1 83 ? 9.708 1.909 -7.211 1.00 83.62 83 ALA A N 1
ATOM 685 C CA . ALA A 1 83 ? 8.286 1.610 -7.279 1.00 83.62 83 ALA A CA 1
ATOM 686 C C . ALA A 1 83 ? 7.979 0.344 -6.483 1.00 83.62 83 ALA A C 1
ATOM 688 O O . ALA A 1 83 ? 8.660 -0.675 -6.614 1.00 83.62 83 ALA A O 1
ATOM 689 N N . VAL A 1 84 ? 6.921 0.404 -5.685 1.00 84.06 84 VAL A N 1
ATOM 690 C CA . VAL A 1 84 ? 6.392 -0.735 -4.946 1.00 84.06 84 VAL A CA 1
ATOM 691 C C . VAL A 1 84 ? 5.064 -1.130 -5.563 1.00 84.06 84 VAL A C 1
ATOM 693 O O . VAL A 1 84 ? 4.197 -0.285 -5.760 1.00 84.06 84 VAL A O 1
ATOM 696 N N . LYS A 1 85 ? 4.898 -2.417 -5.858 1.00 86.81 85 LYS A N 1
ATOM 697 C CA . LYS A 1 85 ? 3.623 -3.014 -6.248 1.00 86.81 85 LYS A CA 1
ATOM 698 C C . LYS A 1 85 ? 3.161 -3.947 -5.137 1.00 86.81 85 LYS A C 1
ATOM 700 O O . LYS A 1 85 ? 3.873 -4.885 -4.793 1.00 86.81 85 LYS A O 1
ATOM 705 N N . ILE A 1 86 ? 1.972 -3.712 -4.611 1.00 85.81 86 ILE A N 1
ATOM 706 C CA . ILE A 1 86 ? 1.337 -4.531 -3.580 1.00 85.81 86 ILE A CA 1
ATOM 707 C C . ILE A 1 86 ? 0.267 -5.377 -4.267 1.00 85.81 86 ILE A C 1
ATOM 709 O O . ILE A 1 86 ? -0.626 -4.824 -4.902 1.00 85.81 86 ILE A O 1
ATOM 713 N N . ASP A 1 87 ? 0.371 -6.698 -4.176 1.00 87.94 87 ASP A N 1
ATOM 714 C CA . ASP A 1 87 ? -0.696 -7.633 -4.539 1.00 87.94 87 ASP A CA 1
ATOM 715 C C . ASP A 1 87 ? -1.555 -7.895 -3.298 1.00 87.94 87 ASP A C 1
ATOM 717 O O . ASP A 1 87 ? -1.052 -8.390 -2.285 1.00 87.94 87 ASP A O 1
ATOM 721 N N . LEU A 1 88 ? -2.833 -7.515 -3.362 1.00 83.31 88 LEU A N 1
ATOM 722 C CA . LEU A 1 88 ? -3.772 -7.671 -2.251 1.00 83.31 88 LEU A CA 1
ATOM 723 C C . LEU A 1 88 ? -4.257 -9.110 -2.078 1.00 83.31 88 LEU A C 1
ATOM 725 O O . LEU A 1 88 ? -4.552 -9.510 -0.951 1.00 83.31 88 LEU A O 1
ATOM 729 N N . GLU A 1 89 ? -4.332 -9.877 -3.166 1.00 86.62 89 GLU A N 1
ATOM 730 C CA . GLU A 1 89 ? -4.767 -11.274 -3.144 1.00 86.62 89 GLU A CA 1
ATOM 731 C C . GLU A 1 89 ? -3.657 -12.146 -2.555 1.00 86.62 89 GLU A C 1
ATOM 733 O O . GLU A 1 89 ? -3.858 -12.836 -1.554 1.00 86.62 89 GLU A O 1
ATOM 738 N N . ASP A 1 90 ? -2.454 -12.026 -3.121 1.00 87.50 90 ASP A N 1
ATOM 739 C CA . ASP A 1 90 ? -1.289 -12.828 -2.740 1.00 87.50 90 ASP A CA 1
ATOM 740 C C . ASP A 1 90 ? -0.540 -12.249 -1.526 1.00 87.50 90 ASP A C 1
ATOM 742 O O . ASP A 1 90 ? 0.459 -12.815 -1.074 1.00 87.50 90 ASP A O 1
ATOM 746 N N . ARG A 1 91 ? -0.982 -11.093 -1.005 1.00 85.88 91 ARG A N 1
ATOM 747 C CA . ARG A 1 91 ? -0.354 -10.345 0.105 1.00 85.88 91 A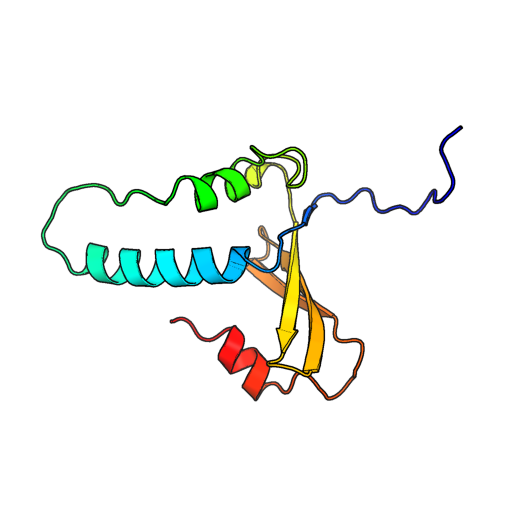RG A CA 1
ATOM 748 C C . ARG A 1 91 ? 1.152 -10.162 -0.085 1.00 85.88 91 ARG A C 1
ATOM 750 O O . ARG A 1 91 ? 1.938 -10.252 0.859 1.00 85.88 91 ARG A O 1
ATOM 757 N N . THR A 1 92 ? 1.550 -9.931 -1.330 1.00 84.19 92 THR A N 1
ATOM 758 C CA . THR A 1 92 ? 2.950 -9.910 -1.752 1.00 84.19 92 THR A CA 1
ATOM 759 C C . THR A 1 92 ? 3.348 -8.506 -2.174 1.00 84.19 92 THR A C 1
ATOM 761 O O . THR A 1 92 ? 2.592 -7.797 -2.832 1.00 84.19 92 THR A O 1
ATOM 764 N N . ILE A 1 93 ? 4.561 -8.103 -1.801 1.00 84.69 93 ILE A N 1
ATOM 765 C CA . ILE A 1 93 ? 5.121 -6.797 -2.138 1.00 84.69 93 ILE A CA 1
ATOM 766 C C . ILE A 1 93 ? 6.273 -7.010 -3.118 1.00 84.69 93 ILE A C 1
ATOM 768 O O . ILE A 1 93 ? 7.270 -7.652 -2.791 1.00 84.69 93 ILE A O 1
ATOM 772 N N . PHE A 1 94 ? 6.135 -6.458 -4.319 1.00 84.94 94 PHE A N 1
ATOM 773 C CA . PHE A 1 94 ? 7.166 -6.443 -5.350 1.00 84.94 94 PHE A CA 1
ATOM 774 C C . PHE A 1 94 ? 7.835 -5.074 -5.381 1.00 84.94 94 PHE A C 1
ATOM 776 O O . PHE A 1 94 ? 7.160 -4.045 -5.380 1.00 84.94 94 PHE A O 1
ATOM 783 N N . ILE A 1 95 ? 9.163 -5.064 -5.455 1.00 83.00 95 ILE A N 1
ATOM 784 C CA . ILE A 1 95 ? 9.955 -3.837 -5.532 1.00 83.00 95 ILE A CA 1
ATOM 785 C C . ILE A 1 95 ? 10.641 -3.769 -6.884 1.00 83.00 95 ILE A C 1
ATOM 787 O O . ILE A 1 95 ? 11.325 -4.702 -7.305 1.00 83.00 95 ILE A O 1
ATOM 791 N N . PHE A 1 96 ? 10.461 -2.633 -7.539 1.00 84.12 96 PHE A N 1
ATOM 792 C CA . PHE A 1 96 ? 11.104 -2.286 -8.789 1.00 84.12 96 PHE A CA 1
ATOM 793 C C . PHE A 1 96 ? 12.087 -1.158 -8.507 1.00 84.12 96 PHE A C 1
ATOM 795 O O . PHE A 1 96 ? 11.711 0.009 -8.385 1.00 84.12 96 PHE A O 1
ATOM 802 N N . ASP A 1 97 ? 13.352 -1.542 -8.390 1.00 82.94 97 ASP A N 1
ATOM 803 C CA . ASP A 1 97 ? 14.476 -0.635 -8.219 1.00 82.94 97 ASP A CA 1
ATOM 804 C C . ASP A 1 97 ? 15.273 -0.570 -9.533 1.00 82.94 97 ASP A C 1
ATOM 806 O O . ASP A 1 97 ? 15.754 -1.588 -10.038 1.00 82.94 97 ASP A O 1
ATOM 810 N N . SER A 1 98 ? 15.388 0.627 -10.115 1.00 83.31 98 SER A N 1
ATOM 811 C CA . SER A 1 98 ? 16.182 0.851 -11.328 1.00 83.31 98 SER A CA 1
ATOM 812 C C . SER A 1 98 ? 17.693 0.817 -11.067 1.00 83.31 98 SER A C 1
ATOM 814 O O . SER A 1 98 ? 18.476 0.596 -11.993 1.00 83.31 98 SER A O 1
ATOM 816 N N . LEU A 1 99 ? 18.114 0.977 -9.813 1.00 79.94 99 LEU A N 1
ATOM 817 C CA . LEU A 1 99 ? 19.493 0.904 -9.364 1.00 79.94 99 LEU A CA 1
ATOM 818 C C . LEU A 1 99 ? 19.687 -0.414 -8.611 1.00 79.94 99 LEU A C 1
ATOM 820 O O . LEU A 1 99 ? 19.344 -0.530 -7.446 1.00 79.94 99 LEU A O 1
ATOM 824 N N . LYS A 1 100 ? 20.303 -1.412 -9.254 1.00 63.91 100 LYS A N 1
ATOM 825 C CA . LYS A 1 100 ? 20.436 -2.808 -8.768 1.00 63.91 100 LYS A CA 1
ATOM 826 C C . LYS A 1 100 ? 21.044 -3.021 -7.356 1.00 63.91 100 LYS A C 1
ATOM 828 O O . LYS A 1 100 ? 21.200 -4.169 -6.952 1.00 63.91 100 LYS A O 1
ATOM 833 N N . ILE A 1 101 ? 21.444 -1.968 -6.638 1.00 63.28 101 ILE A N 1
ATOM 834 C CA . ILE A 1 101 ? 22.200 -2.016 -5.374 1.00 63.28 101 ILE A CA 1
ATOM 835 C C . ILE A 1 101 ? 21.699 -0.969 -4.350 1.00 63.28 101 ILE A C 1
ATOM 837 O O . ILE A 1 101 ? 22.147 -0.991 -3.209 1.00 63.28 101 ILE A O 1
ATOM 841 N N . HIS A 1 102 ? 20.803 -0.041 -4.719 1.00 60.97 102 HIS A N 1
ATOM 842 C CA . HIS A 1 102 ? 20.503 1.112 -3.855 1.00 60.97 102 HIS A CA 1
ATOM 843 C C . HIS A 1 102 ? 19.481 0.829 -2.769 1.00 60.97 102 HIS A C 1
ATOM 845 O O . HIS A 1 102 ? 19.631 1.369 -1.686 1.00 60.97 102 HIS A O 1
ATOM 851 N N . VAL A 1 103 ? 18.478 -0.009 -3.015 1.00 60.44 103 VAL A N 1
ATOM 852 C CA . VAL A 1 103 ? 17.618 -0.485 -1.935 1.00 60.44 103 VAL A CA 1
ATOM 853 C C . VAL A 1 103 ? 18.253 -1.742 -1.349 1.00 60.44 103 VAL A C 1
ATOM 855 O O . VAL A 1 103 ? 17.978 -2.873 -1.761 1.00 60.44 103 VAL A O 1
ATOM 858 N N . CYS A 1 104 ? 19.158 -1.561 -0.387 1.00 61.09 104 CYS A N 1
ATOM 859 C CA . CYS A 1 104 ? 19.726 -2.693 0.330 1.00 61.09 104 CYS A CA 1
ATOM 860 C C . CYS A 1 104 ? 18.615 -3.395 1.125 1.00 61.09 104 CYS A C 1
ATOM 862 O O . CYS A 1 104 ? 17.711 -2.758 1.669 1.00 61.09 104 CYS A O 1
ATOM 864 N N . LYS A 1 105 ? 18.699 -4.727 1.265 1.00 62.66 105 LYS A N 1
ATOM 865 C CA . LYS A 1 105 ? 17.762 -5.533 2.074 1.00 62.66 105 LYS A CA 1
ATOM 866 C C . LYS A 1 105 ? 17.540 -4.941 3.473 1.00 62.66 105 LYS A C 1
ATOM 868 O O . LYS A 1 105 ? 16.472 -5.132 4.039 1.00 62.66 105 LYS A O 1
ATOM 873 N N . THR A 1 106 ? 18.527 -4.243 4.030 1.00 58.91 106 THR A N 1
ATOM 874 C CA . THR A 1 106 ? 18.443 -3.559 5.328 1.00 58.91 106 THR A CA 1
ATOM 875 C C . THR A 1 106 ? 17.560 -2.310 5.294 1.00 58.91 106 THR A C 1
ATOM 877 O O . THR A 1 106 ? 16.759 -2.128 6.204 1.00 58.91 106 THR A O 1
ATOM 880 N N . GLU A 1 107 ? 17.646 -1.481 4.255 1.00 63.28 107 GLU A N 1
ATOM 881 C CA . GLU A 1 107 ? 16.799 -0.287 4.096 1.00 63.28 107 GLU A CA 1
ATOM 882 C C . GLU A 1 107 ? 15.373 -0.687 3.749 1.00 63.28 107 GLU A C 1
ATOM 884 O O . GLU A 1 107 ? 14.425 -0.175 4.335 1.00 63.28 107 GLU A O 1
ATOM 889 N N . LEU A 1 108 ? 15.220 -1.684 2.874 1.00 63.59 108 LEU A N 1
ATOM 890 C CA . LEU A 1 108 ? 13.921 -2.271 2.588 1.00 63.59 108 LEU A CA 1
ATOM 891 C C . LEU A 1 108 ? 13.290 -2.852 3.854 1.00 63.59 108 LEU A C 1
ATOM 893 O O . LEU A 1 108 ? 12.123 -2.608 4.130 1.00 63.59 108 LEU A O 1
ATOM 897 N N . LYS A 1 109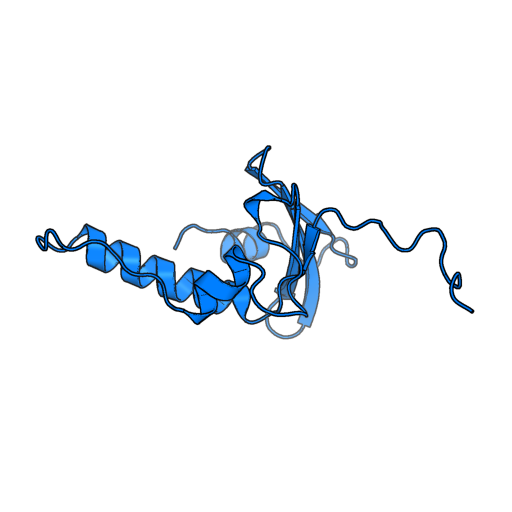 ? 14.073 -3.580 4.660 1.00 63.41 109 LYS A N 1
ATOM 898 C CA . LYS A 1 109 ? 13.620 -4.037 5.974 1.00 63.41 109 LYS A CA 1
ATOM 899 C C . LYS A 1 109 ? 13.220 -2.860 6.846 1.00 63.41 109 LYS A C 1
ATOM 901 O O . LYS A 1 109 ? 12.155 -2.943 7.416 1.00 63.41 109 LYS A O 1
ATOM 906 N N . ALA A 1 110 ? 13.992 -1.779 6.929 1.00 63.53 110 ALA A N 1
ATOM 907 C CA . ALA A 1 110 ? 13.613 -0.606 7.718 1.00 63.53 110 ALA A CA 1
ATOM 908 C C . ALA A 1 110 ? 12.292 0.034 7.241 1.00 63.53 110 ALA A C 1
ATOM 910 O O . ALA A 1 110 ? 11.489 0.446 8.071 1.00 63.53 110 ALA A O 1
ATOM 911 N N . PHE A 1 111 ? 12.035 0.056 5.929 1.00 60.38 111 PHE A N 1
ATOM 912 C CA . PHE A 1 111 ? 10.758 0.490 5.349 1.00 60.38 111 PHE A CA 1
ATOM 913 C C . PHE A 1 111 ? 9.604 -0.499 5.578 1.00 60.38 111 PHE A C 1
ATOM 915 O O . PHE A 1 111 ? 8.453 -0.084 5.636 1.00 60.38 111 PHE A O 1
ATOM 922 N N . MET A 1 112 ? 9.895 -1.799 5.669 1.00 59.31 112 MET A N 1
ATOM 923 C CA . MET A 1 112 ? 8.905 -2.878 5.773 1.00 59.31 112 MET A CA 1
ATOM 924 C C . MET A 1 112 ? 8.785 -3.476 7.179 1.00 59.31 112 MET A C 1
ATOM 926 O O . MET A 1 112 ? 8.009 -4.415 7.370 1.00 59.31 112 MET A O 1
ATOM 930 N N . MET A 1 113 ? 9.569 -3.007 8.155 1.00 55.31 113 MET A N 1
ATOM 931 C CA . MET A 1 113 ? 9.458 -3.485 9.526 1.00 55.31 113 MET A CA 1
ATOM 932 C C . MET A 1 113 ? 8.060 -3.113 10.019 1.00 55.31 113 MET A C 1
ATOM 934 O O . MET A 1 113 ? 7.654 -1.960 9.851 1.00 55.31 113 MET A O 1
ATOM 938 N N . PRO A 1 114 ? 7.311 -4.064 10.604 1.00 46.78 114 PRO A N 1
ATOM 939 C CA . PRO A 1 114 ? 6.117 -3.696 11.339 1.00 46.78 114 PRO A CA 1
ATOM 940 C C . PRO A 1 114 ? 6.535 -2.693 12.417 1.00 46.78 114 PRO A C 1
ATOM 942 O O . PRO A 1 114 ? 7.535 -2.910 13.106 1.00 46.78 114 PRO A O 1
ATOM 945 N N . LEU A 1 115 ? 5.811 -1.576 12.470 1.00 47.12 115 LEU A N 1
ATOM 946 C CA . LEU A 1 115 ? 5.974 -0.539 13.486 1.00 47.12 115 LEU A CA 1
ATOM 947 C C . LEU A 1 115 ? 5.825 -1.114 14.901 1.00 47.12 115 LEU A C 1
ATOM 949 O O . LEU A 1 115 ? 4.899 -1.930 15.124 1.00 47.12 115 LEU A O 1
#

pLDDT: mean 75.44, std 13.13, range [39.44, 89.0]

Secondary structure (DSSP, 8-state):
---S-TTS----EEEP-SSHHHHHHHHHHHHHHHHHS---SPP---HHHHHHHH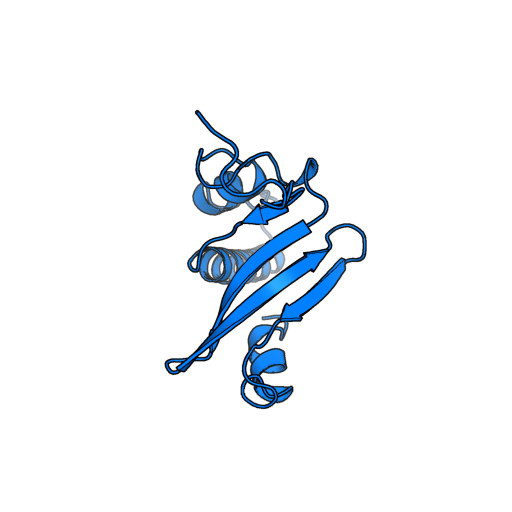T-STTT-S-GGG-SEEEEEEEETTTEEEEEEEETTTTEEEEE-SSTTTS-HHHHHHHHS--

InterPro domains:
  IPR003653 Ulp1 protease family, C-terminal catalytic domain [PF02902] (10-114)
  IPR003653 Ulp1 protease family, C-terminal catalytic domain [PS50600] (1-115)
  IPR038765 Papain-like cysteine peptidase superfamily [SSF54001] (8-102)

Sequence (115 aa):
MALKFPNLFQQDCSILDCYFYQFVQSAHGELQIHAQSSRKQEFKFSKSLLKYVEGSTPELGKPWRDYRYMYAPCCAIGSHWFAVKIDLEDRTIFIFDSLKIHVCKTELKAFMMPL

Organism: NCBI:txid205694